Protein AF-A0A382PK86-F1 (afdb_monomer_lite)

Organism: NCBI:txid408172

Secondary structure (DSSP, 8-state):
--HHHHHHHHHHHHHHHHHHHHH-SSSTTHHHHHHHHHHHHHHHH-GGG--HHHHHHHHHHHHHHHHH--SHHHHHHHHHHHHHHHHHHHH-

Radius of gyration: 13.07 Å; chains: 1; bounding box: 32×16×36 Å

Foldseek 3Di:
DDLVVLLVVLVVVLVVLVVVCVVP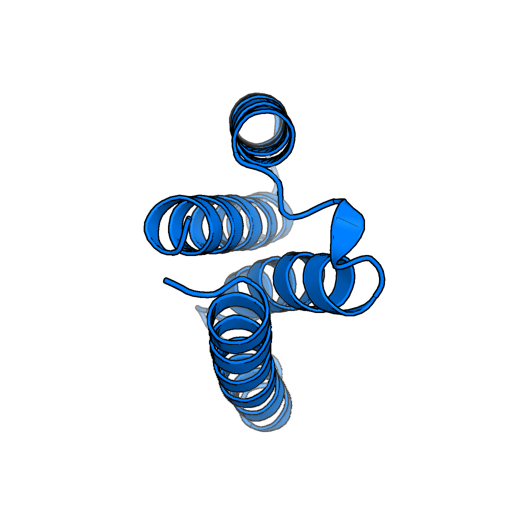VDDPLNLLSLLLNVLSVVCNVCVVCLDQVNLVVVLVVLVVVLVPDDDPSVNSSSNSNNVNSVVSNVSD

pLDDT: mean 93.92, std 6.54, range [67.56, 98.5]

Structure (mmCIF, N/CA/C/O backbone):
data_AF-A0A382PK86-F1
#
_entry.id   AF-A0A382PK86-F1
#
loop_
_atom_site.group_PDB
_atom_site.id
_atom_site.type_symbol
_atom_site.label_atom_id
_atom_site.label_alt_id
_atom_site.label_comp_id
_atom_site.label_asym_id
_atom_site.label_entity_id
_atom_site.label_seq_id
_atom_site.pdbx_PDB_ins_code
_atom_site.Cartn_x
_atom_site.Cartn_y
_atom_site.Cartn_z
_atom_site.occupancy
_atom_site.B_iso_or_equiv
_atom_site.auth_seq_id
_atom_site.auth_comp_id
_atom_site.auth_asym_id
_atom_site.auth_atom_id
_atom_site.pdbx_PDB_model_num
ATOM 1 N N . MET A 1 1 ? 13.226 -6.664 -13.675 1.00 67.56 1 MET A N 1
ATOM 2 C CA . MET A 1 1 ? 12.016 -6.899 -14.511 1.00 67.56 1 MET A CA 1
ATOM 3 C C . MET A 1 1 ? 11.910 -5.728 -15.496 1.00 67.56 1 MET A C 1
ATOM 5 O O . MET A 1 1 ? 12.618 -4.764 -15.264 1.00 67.56 1 MET A O 1
ATOM 9 N N . SER A 1 2 ? 11.149 -5.765 -16.599 1.00 80.25 2 SER A N 1
ATOM 10 C CA . SER A 1 2 ? 10.952 -4.522 -17.379 1.00 80.25 2 SER A CA 1
ATOM 11 C C . SER A 1 2 ? 9.958 -3.608 -16.660 1.00 80.25 2 SER A C 1
ATOM 13 O O . SER A 1 2 ? 9.013 -4.118 -16.057 1.00 80.25 2 SER A O 1
ATOM 15 N N . ASP A 1 3 ? 10.122 -2.287 -16.761 1.00 81.00 3 ASP A N 1
ATOM 16 C CA . ASP A 1 3 ? 9.247 -1.300 -16.103 1.00 81.00 3 ASP A CA 1
ATOM 17 C C . ASP A 1 3 ? 7.764 -1.543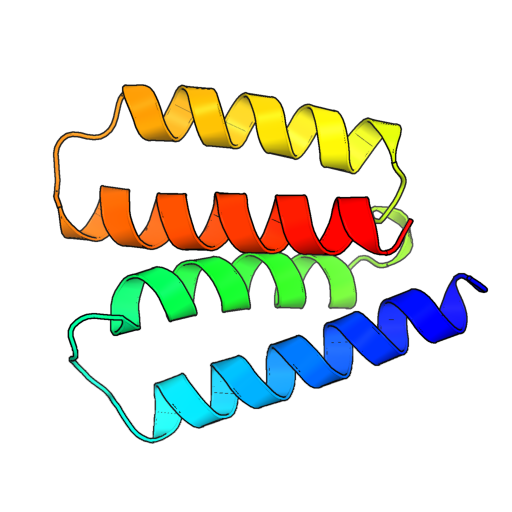 -16.424 1.00 81.00 3 ASP A C 1
ATOM 19 O O . ASP A 1 3 ? 6.912 -1.540 -15.538 1.00 81.00 3 ASP A O 1
ATOM 23 N N . SER A 1 4 ? 7.458 -1.884 -17.682 1.00 85.94 4 SER A N 1
ATOM 24 C CA . SER A 1 4 ? 6.103 -2.255 -18.119 1.00 85.94 4 SER A CA 1
ATOM 25 C C . SER A 1 4 ? 5.528 -3.428 -17.319 1.00 85.94 4 SER A C 1
ATOM 27 O O . SER A 1 4 ? 4.369 -3.395 -16.916 1.00 85.94 4 SER A O 1
ATOM 29 N N . LYS A 1 5 ? 6.338 -4.456 -17.052 1.00 91.19 5 LYS A N 1
ATOM 30 C CA . LYS A 1 5 ? 5.902 -5.662 -16.341 1.00 91.19 5 LYS A CA 1
ATOM 31 C C . LYS A 1 5 ? 5.750 -5.419 -14.834 1.00 91.19 5 LYS A C 1
ATOM 33 O O . LYS A 1 5 ? 4.892 -6.036 -14.203 1.00 91.19 5 LYS A O 1
ATOM 38 N N . ILE A 1 6 ? 6.533 -4.502 -14.260 1.00 93.31 6 ILE A N 1
ATOM 39 C CA . ILE A 1 6 ? 6.372 -4.057 -12.865 1.00 93.31 6 ILE A CA 1
ATOM 40 C C . ILE A 1 6 ? 5.016 -3.369 -12.699 1.00 93.31 6 ILE A C 1
ATOM 42 O O . ILE A 1 6 ? 4.229 -3.761 -11.839 1.00 93.31 6 ILE A O 1
ATOM 46 N N . ILE A 1 7 ? 4.700 -2.409 -13.571 1.00 95.50 7 ILE A N 1
ATOM 47 C CA . ILE A 1 7 ? 3.425 -1.680 -13.528 1.00 95.50 7 ILE A CA 1
ATOM 48 C C . ILE A 1 7 ? 2.230 -2.616 -13.750 1.00 95.50 7 ILE A C 1
ATOM 50 O O . ILE A 1 7 ? 1.232 -2.516 -13.035 1.00 95.50 7 ILE A O 1
ATOM 54 N N . GLU A 1 8 ? 2.325 -3.573 -14.676 1.00 95.88 8 GLU A N 1
ATOM 55 C CA . GLU A 1 8 ? 1.289 -4.600 -14.863 1.00 95.88 8 GLU A CA 1
ATOM 56 C C . GLU A 1 8 ? 1.082 -5.462 -13.610 1.00 95.88 8 GLU A C 1
ATOM 58 O O . GLU A 1 8 ? -0.056 -5.756 -13.239 1.00 95.88 8 GLU A O 1
ATOM 63 N N . THR A 1 9 ? 2.165 -5.821 -12.920 1.00 96.88 9 THR A N 1
ATOM 64 C CA . THR A 1 9 ? 2.105 -6.603 -11.677 1.00 96.88 9 THR A CA 1
ATOM 65 C C . THR A 1 9 ? 1.434 -5.805 -10.554 1.00 96.88 9 THR A C 1
ATOM 67 O O . THR A 1 9 ? 0.531 -6.314 -9.885 1.00 96.88 9 THR A O 1
ATOM 70 N N . ILE A 1 10 ? 1.795 -4.527 -10.396 1.00 96.75 10 ILE A N 1
ATOM 71 C CA . ILE A 1 10 ? 1.150 -3.607 -9.444 1.00 96.75 10 ILE A CA 1
ATOM 72 C C . ILE A 1 10 ? -0.342 -3.455 -9.769 1.00 96.75 10 ILE A C 1
ATOM 74 O O . ILE A 1 10 ? -1.179 -3.479 -8.866 1.00 96.75 10 ILE A O 1
ATOM 78 N N . LYS A 1 11 ? -0.700 -3.362 -11.055 1.00 97.62 11 LYS A N 1
ATOM 79 C CA . LYS A 1 11 ? -2.097 -3.280 -11.499 1.00 97.62 11 LYS A CA 1
ATOM 80 C C . LYS A 1 11 ? -2.898 -4.516 -11.101 1.00 97.62 11 LYS A C 1
ATOM 82 O O . LYS A 1 11 ? -4.013 -4.367 -10.605 1.00 97.62 11 LYS A O 1
ATOM 87 N N . GLY A 1 12 ? -2.340 -5.713 -11.287 1.00 97.69 12 GLY A N 1
ATOM 88 C CA . GLY A 1 12 ? -2.963 -6.957 -10.827 1.00 97.69 12 GLY A CA 1
ATOM 89 C C . GLY A 1 12 ? -3.230 -6.924 -9.323 1.00 97.69 12 GLY A C 1
ATOM 90 O O . GLY A 1 12 ? -4.360 -7.130 -8.886 1.00 97.69 12 GLY A O 1
ATOM 91 N N . LYS A 1 13 ? -2.223 -6.524 -8.538 1.00 97.38 13 LYS A N 1
ATOM 92 C CA . LYS A 1 13 ? -2.343 -6.433 -7.080 1.00 97.38 13 LYS A CA 1
ATOM 93 C C . LYS A 1 13 ? -3.388 -5.408 -6.625 1.00 97.38 13 LYS A C 1
ATOM 95 O O . LYS A 1 13 ? -4.138 -5.672 -5.688 1.00 97.38 13 LYS A O 1
ATOM 100 N N . TYR A 1 14 ? -3.482 -4.264 -7.304 1.00 98.06 14 TYR A N 1
ATOM 101 C CA . TYR A 1 14 ? -4.520 -3.265 -7.044 1.00 98.06 14 TYR A CA 1
ATOM 102 C C . TYR A 1 14 ? -5.932 -3.814 -7.283 1.00 98.06 14 TYR A C 1
ATOM 104 O O . TYR A 1 14 ? -6.831 -3.545 -6.484 1.00 98.06 14 TYR A O 1
ATOM 112 N N . ILE A 1 15 ? -6.130 -4.582 -8.359 1.00 97.94 15 ILE A N 1
ATOM 113 C CA . ILE A 1 15 ? -7.422 -5.205 -8.674 1.00 97.94 15 ILE A CA 1
ATOM 114 C C . ILE A 1 15 ? -7.807 -6.200 -7.577 1.00 97.94 15 ILE A C 1
ATOM 116 O O . ILE A 1 15 ? -8.918 -6.106 -7.057 1.00 97.94 15 ILE A O 1
ATOM 120 N N . ASP A 1 16 ? -6.883 -7.071 -7.163 1.00 96.81 16 ASP A N 1
ATOM 121 C CA . ASP A 1 16 ? -7.126 -8.059 -6.105 1.00 96.81 16 ASP A CA 1
ATOM 122 C C . ASP A 1 16 ? -7.573 -7.396 -4.792 1.00 96.81 16 ASP A C 1
ATOM 124 O O . ASP A 1 16 ? -8.577 -7.785 -4.190 1.00 96.81 16 ASP A O 1
ATOM 128 N N . VAL A 1 17 ? -6.854 -6.353 -4.359 1.00 96.12 17 VAL A N 1
ATOM 129 C CA . VAL A 1 17 ? -7.171 -5.612 -3.128 1.00 96.12 17 VAL A CA 1
ATOM 130 C C . VAL A 1 17 ? -8.487 -4.842 -3.265 1.00 96.12 17 VAL A C 1
ATOM 132 O O . VAL A 1 17 ? -9.299 -4.822 -2.340 1.00 96.12 17 VAL A O 1
ATOM 135 N N . SER A 1 18 ? -8.742 -4.239 -4.426 1.00 95.19 18 SER A N 1
ATOM 136 C CA . SER A 1 18 ? -9.999 -3.533 -4.692 1.00 95.19 18 SER A CA 1
ATOM 137 C C . SER A 1 18 ? -11.198 -4.478 -4.665 1.00 95.19 18 SER A C 1
ATOM 139 O O . SER A 1 18 ? -12.259 -4.117 -4.159 1.00 95.19 18 SER A O 1
ATOM 141 N N . ASP A 1 19 ? -11.048 -5.694 -5.184 1.00 95.81 19 ASP A N 1
ATOM 142 C CA . ASP A 1 19 ? -12.099 -6.706 -5.152 1.00 95.81 19 ASP A CA 1
ATOM 143 C C . ASP A 1 19 ? -12.324 -7.264 -3.747 1.00 95.81 19 ASP A C 1
ATOM 145 O O . ASP A 1 19 ? -13.474 -7.504 -3.376 1.00 95.81 19 ASP A O 1
ATOM 149 N N . PHE A 1 20 ? -11.268 -7.402 -2.940 1.00 95.00 20 PHE A N 1
ATOM 150 C CA . PHE A 1 20 ? -11.397 -7.696 -1.513 1.00 95.00 20 PHE A CA 1
ATOM 151 C C . PHE A 1 20 ? -12.226 -6.620 -0.791 1.00 95.00 20 PHE A C 1
ATOM 153 O O . PHE A 1 20 ? -13.227 -6.945 -0.152 1.00 95.00 20 PHE A O 1
ATOM 160 N N . LEU A 1 21 ? -11.891 -5.337 -0.972 1.00 94.50 21 LEU A N 1
ATOM 161 C CA . LEU A 1 21 ? -12.588 -4.209 -0.334 1.00 94.50 21 LEU A CA 1
ATOM 162 C C . LEU A 1 21 ? -14.076 -4.116 -0.715 1.00 94.50 21 LEU A C 1
ATOM 164 O O . LEU A 1 21 ? -14.893 -3.698 0.101 1.00 94.50 21 LEU A O 1
ATOM 168 N N . LYS A 1 22 ? -14.450 -4.518 -1.937 1.00 92.31 22 LYS A N 1
ATOM 169 C CA . LYS A 1 22 ? -15.863 -4.581 -2.362 1.00 92.31 22 LYS A CA 1
ATOM 170 C C . LYS A 1 22 ? -16.640 -5.700 -1.665 1.00 92.31 22 LYS A C 1
ATOM 172 O O . LYS A 1 22 ? -17.845 -5.564 -1.475 1.00 92.31 22 LYS A O 1
ATOM 177 N N . ARG A 1 23 ? -15.981 -6.823 -1.355 1.00 90.69 23 ARG A N 1
ATOM 178 C CA . ARG A 1 23 ? -16.609 -8.007 -0.743 1.00 90.69 23 ARG A CA 1
ATOM 179 C C . ARG A 1 23 ? -16.702 -7.891 0.774 1.00 90.69 23 ARG A C 1
ATOM 181 O O . ARG A 1 23 ? -17.650 -8.408 1.355 1.00 90.69 23 ARG A O 1
ATOM 188 N N . GLU A 1 24 ? -15.738 -7.225 1.399 1.00 85.88 24 GLU A N 1
ATOM 189 C CA . GLU A 1 24 ? -15.619 -7.143 2.852 1.00 85.88 24 GLU A CA 1
ATOM 190 C C . GLU A 1 24 ? -15.632 -5.677 3.307 1.00 85.88 24 GLU A C 1
ATOM 192 O O . GLU A 1 24 ? -14.582 -5.050 3.371 1.00 85.88 24 GLU A O 1
ATOM 197 N N . PRO A 1 25 ? -16.808 -5.096 3.608 1.00 69.25 25 PRO A N 1
ATOM 198 C CA . PRO A 1 25 ? -16.918 -3.661 3.868 1.00 69.25 25 PRO A CA 1
ATOM 199 C C . PRO A 1 25 ? -16.390 -3.234 5.248 1.00 69.25 25 PRO A C 1
ATOM 201 O O . PRO A 1 25 ? -16.045 -2.068 5.420 1.00 69.25 25 PRO A O 1
ATOM 204 N N . ILE A 1 26 ? -16.356 -4.139 6.239 1.00 70.00 26 ILE A N 1
ATOM 205 C CA . ILE A 1 26 ? -15.852 -3.887 7.601 1.00 70.00 26 ILE A CA 1
ATOM 206 C C . ILE A 1 26 ? -15.362 -5.223 8.188 1.00 70.00 26 ILE A C 1
ATOM 208 O O . ILE A 1 26 ? -16.158 -6.024 8.673 1.00 70.00 26 ILE A O 1
ATOM 212 N N . GLY A 1 27 ? -14.057 -5.475 8.123 1.00 75.75 27 GLY A N 1
ATOM 213 C CA . GLY A 1 27 ? -13.422 -6.715 8.580 1.00 75.75 27 GLY A CA 1
ATOM 214 C C . GLY A 1 27 ? -12.000 -6.480 9.084 1.00 75.75 27 GLY A C 1
ATOM 215 O O . GLY A 1 27 ? -11.470 -5.376 8.954 1.00 75.75 27 GLY A O 1
ATOM 216 N N . SER A 1 28 ? -11.369 -7.505 9.665 1.00 74.31 28 SER A N 1
ATOM 217 C CA . SER A 1 28 ? -10.081 -7.381 10.379 1.00 74.31 28 SER A CA 1
ATOM 218 C C . SER A 1 28 ? -8.921 -6.878 9.514 1.00 74.31 28 SER A C 1
ATOM 220 O O . SER A 1 28 ? -7.963 -6.331 10.048 1.00 74.31 28 SER A O 1
ATOM 222 N N . ASN A 1 29 ? -9.022 -7.018 8.190 1.00 90.44 29 ASN A N 1
ATOM 223 C CA . ASN A 1 29 ? -8.016 -6.551 7.235 1.00 90.44 29 ASN A CA 1
ATOM 224 C C . ASN A 1 29 ? -8.495 -5.381 6.368 1.00 90.44 29 ASN A C 1
ATOM 226 O O . ASN A 1 29 ? -7.767 -4.952 5.476 1.00 90.44 29 ASN A O 1
ATOM 230 N N . TYR A 1 30 ? -9.698 -4.854 6.607 1.00 95.12 30 TYR A N 1
ATOM 231 C CA . TYR A 1 30 ? -10.296 -3.840 5.741 1.00 95.12 30 TYR A CA 1
ATOM 232 C C . TYR A 1 30 ? -9.437 -2.575 5.657 1.00 95.12 30 TYR A C 1
ATOM 234 O O . TYR A 1 30 ? -9.053 -2.154 4.569 1.00 95.12 30 TYR A O 1
ATOM 242 N N . HIS A 1 31 ? -9.059 -1.997 6.799 1.00 96.00 31 HIS A N 1
ATOM 243 C CA . HIS A 1 31 ? -8.264 -0.766 6.825 1.00 96.00 31 HIS A CA 1
ATOM 244 C C . HIS A 1 31 ? -6.855 -0.964 6.262 1.00 96.00 31 HIS A C 1
ATOM 246 O O . HIS A 1 31 ? -6.362 -0.115 5.522 1.00 96.00 31 HIS A O 1
ATOM 252 N N . ARG A 1 32 ? -6.249 -2.125 6.517 1.00 96.81 32 ARG A N 1
ATOM 253 C CA . ARG A 1 32 ? -4.967 -2.523 5.927 1.00 96.81 32 ARG A CA 1
ATOM 254 C C . ARG A 1 32 ? -5.056 -2.603 4.401 1.00 96.81 32 ARG A C 1
ATOM 256 O O . ARG A 1 32 ? -4.255 -1.989 3.701 1.00 96.81 32 ARG A O 1
ATOM 263 N N . ALA A 1 33 ? -6.094 -3.249 3.872 1.00 96.94 33 ALA A N 1
ATOM 264 C CA . ALA A 1 33 ? -6.364 -3.293 2.438 1.00 96.94 33 ALA A CA 1
ATOM 265 C C . ALA A 1 33 ? -6.633 -1.896 1.843 1.00 96.94 33 ALA A C 1
ATOM 267 O O . ALA A 1 33 ? -6.188 -1.611 0.733 1.00 96.94 33 ALA A O 1
ATOM 268 N N . GLN A 1 34 ? -7.284 -0.985 2.579 1.00 97.00 34 GLN A N 1
ATOM 269 C CA . GLN A 1 34 ? -7.429 0.410 2.141 1.00 97.00 34 GLN A CA 1
ATOM 270 C C . GLN A 1 34 ? -6.065 1.093 1.980 1.00 97.00 34 GLN A C 1
ATOM 272 O O . GLN A 1 34 ? -5.837 1.769 0.979 1.00 97.00 34 GLN A O 1
ATOM 277 N N . GLY A 1 35 ? -5.152 0.898 2.935 1.00 97.75 35 GLY A N 1
ATOM 278 C CA . GLY A 1 35 ? -3.788 1.421 2.855 1.00 97.75 35 GLY A CA 1
ATOM 279 C C . GLY A 1 35 ? -3.021 0.884 1.648 1.00 97.75 35 GLY A C 1
ATOM 280 O O . GLY A 1 35 ? -2.418 1.656 0.904 1.00 97.75 35 GLY A O 1
ATOM 281 N N . GLN A 1 36 ? -3.116 -0.425 1.400 1.00 98.38 36 GLN A N 1
ATOM 282 C CA . GLN A 1 36 ? -2.494 -1.060 0.235 1.00 98.38 36 GLN A CA 1
ATOM 283 C C . GLN A 1 36 ? -3.038 -0.488 -1.084 1.00 98.38 36 GLN A C 1
ATOM 285 O O . GLN A 1 36 ? -2.273 -0.112 -1.974 1.00 98.38 36 GLN A O 1
ATOM 290 N N . ALA A 1 37 ? -4.365 -0.371 -1.200 1.00 97.81 37 ALA A N 1
ATOM 291 C CA . ALA A 1 37 ? -5.019 0.149 -2.397 1.00 97.81 37 ALA A CA 1
ATOM 292 C C . ALA A 1 37 ? -4.604 1.594 -2.718 1.00 97.81 37 ALA A C 1
ATOM 294 O O . ALA A 1 37 ? -4.468 1.940 -3.890 1.00 97.81 37 ALA A O 1
ATOM 295 N N . GLU A 1 38 ? -4.387 2.434 -1.701 1.00 97.75 38 GLU A N 1
ATOM 296 C CA . GLU A 1 38 ? -3.930 3.815 -1.885 1.00 97.75 38 GLU A CA 1
ATOM 297 C C . GLU A 1 38 ? -2.539 3.888 -2.516 1.00 97.75 38 GLU A C 1
ATOM 299 O O . GLU A 1 38 ? -2.353 4.643 -3.472 1.00 97.75 38 GLU A O 1
ATOM 304 N N . VAL A 1 39 ? -1.592 3.081 -2.028 1.00 98.00 39 VAL A N 1
ATOM 305 C CA . VAL A 1 39 ? -0.221 3.037 -2.559 1.00 98.00 39 VAL A CA 1
ATOM 306 C C . VAL A 1 39 ? -0.216 2.509 -3.988 1.00 98.00 39 VAL A C 1
ATOM 308 O O . VAL A 1 39 ? 0.361 3.140 -4.874 1.00 98.00 39 VAL A O 1
ATOM 311 N N . TYR A 1 40 ? -0.898 1.389 -4.248 1.00 98.19 40 TYR A N 1
ATOM 312 C CA . TYR A 1 40 ? -0.935 0.830 -5.598 1.00 98.19 40 TYR A CA 1
ATOM 313 C C . TYR A 1 40 ? -1.619 1.776 -6.585 1.00 98.19 40 TYR A C 1
ATOM 315 O O . TYR A 1 40 ? -1.108 1.976 -7.683 1.00 98.19 40 TYR A O 1
ATOM 323 N N . ARG A 1 41 ? -2.724 2.426 -6.198 1.00 97.62 41 ARG A N 1
ATOM 324 C CA . ARG A 1 41 ? -3.373 3.437 -7.043 1.00 97.62 41 ARG A CA 1
ATOM 325 C C . ARG A 1 41 ? -2.425 4.594 -7.358 1.00 97.62 41 ARG A C 1
ATOM 327 O O . ARG A 1 41 ? -2.321 4.970 -8.520 1.00 97.62 41 ARG A O 1
ATOM 334 N N . ALA A 1 42 ? -1.709 5.120 -6.363 1.00 95.75 42 ALA A N 1
ATOM 335 C CA . ALA A 1 42 ? -0.752 6.206 -6.570 1.00 95.75 42 ALA A CA 1
ATOM 336 C C . ALA A 1 42 ? 0.384 5.806 -7.532 1.00 95.75 42 ALA A C 1
ATOM 338 O O . ALA A 1 42 ? 0.735 6.575 -8.427 1.00 95.75 42 ALA A O 1
ATOM 339 N N . ALA A 1 43 ? 0.904 4.582 -7.404 1.00 95.00 43 ALA A N 1
ATOM 340 C CA . ALA A 1 43 ? 1.911 4.037 -8.314 1.00 95.00 43 ALA A CA 1
ATOM 341 C C . ALA A 1 43 ? 1.389 3.903 -9.759 1.00 95.00 43 ALA A C 1
ATOM 343 O O . ALA A 1 43 ? 2.123 4.170 -10.709 1.00 95.00 43 ALA A O 1
ATOM 344 N N . LEU A 1 44 ? 0.115 3.535 -9.938 1.00 95.50 44 LEU A N 1
ATOM 345 C CA . LEU A 1 44 ? -0.526 3.442 -11.255 1.00 95.50 44 LEU A CA 1
ATOM 346 C C . LEU A 1 44 ? -0.837 4.815 -11.868 1.00 95.50 44 LEU A C 1
ATOM 348 O O . LEU A 1 44 ? -0.744 4.972 -13.083 1.00 95.50 44 LEU A O 1
ATOM 352 N N . GLU A 1 45 ? -1.201 5.802 -11.048 1.00 95.69 45 GLU A N 1
ATOM 353 C CA . GLU A 1 45 ? -1.467 7.181 -11.484 1.00 95.69 45 GLU A CA 1
ATOM 354 C C . GLU A 1 45 ? -0.181 7.920 -11.870 1.00 95.69 45 GLU A C 1
ATOM 356 O O . GLU A 1 45 ? -0.196 8.756 -12.776 1.00 95.69 45 GLU A O 1
ATOM 361 N N . ARG A 1 46 ? 0.945 7.591 -11.224 1.00 92.88 46 ARG A N 1
ATOM 362 C CA . ARG A 1 46 ? 2.258 8.171 -11.524 1.00 92.88 46 ARG A CA 1
ATOM 363 C C . ARG A 1 46 ? 3.353 7.098 -11.638 1.00 92.88 46 ARG A C 1
ATOM 365 O O . ARG A 1 46 ? 4.233 7.034 -10.778 1.00 92.88 46 ARG A O 1
ATOM 372 N N . PRO A 1 47 ? 3.385 6.323 -12.739 1.00 90.44 47 PRO A N 1
ATOM 373 C CA . PRO A 1 47 ? 4.369 5.255 -12.936 1.00 90.44 47 PRO A C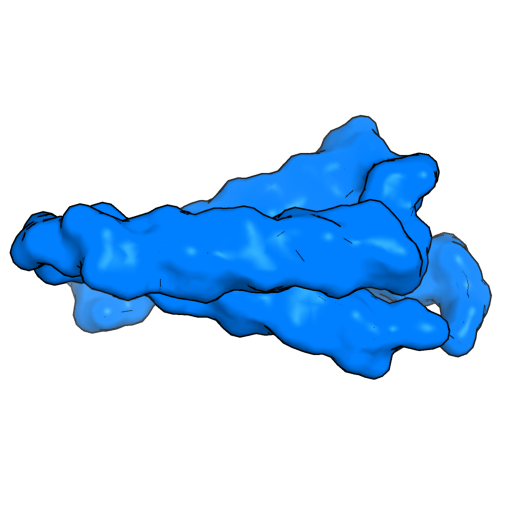A 1
ATOM 374 C C . PRO A 1 47 ? 5.823 5.733 -12.890 1.00 90.44 47 PRO A C 1
ATOM 376 O O . PRO A 1 47 ? 6.698 5.017 -12.421 1.00 90.44 47 PRO A O 1
ATOM 379 N N . SER A 1 48 ? 6.087 6.976 -13.309 1.00 88.25 48 SER A N 1
ATOM 380 C CA . SER A 1 48 ? 7.427 7.577 -13.256 1.00 88.25 48 SER A CA 1
ATOM 381 C C . SER A 1 48 ? 7.960 7.776 -11.831 1.00 88.25 48 SER A C 1
ATOM 383 O O . SER A 1 48 ? 9.135 8.078 -11.665 1.00 88.25 48 SER A O 1
ATOM 385 N N . GLY A 1 49 ? 7.095 7.702 -10.813 1.00 84.44 49 GLY A N 1
ATOM 386 C CA . GLY A 1 49 ? 7.478 7.759 -9.400 1.00 84.44 49 GLY A CA 1
ATOM 387 C C . GLY A 1 49 ? 7.867 6.398 -8.819 1.00 84.44 49 GLY A C 1
ATOM 388 O O . GLY A 1 49 ? 8.322 6.338 -7.682 1.00 84.44 49 GLY A O 1
ATOM 389 N N . VAL A 1 50 ? 7.705 5.312 -9.581 1.00 90.62 50 VAL A N 1
ATOM 390 C CA . VAL A 1 50 ? 8.059 3.948 -9.172 1.00 90.62 50 VAL A CA 1
ATOM 391 C C . VAL A 1 50 ? 9.542 3.709 -9.473 1.00 90.62 50 VAL A C 1
ATOM 393 O O . VAL A 1 50 ? 9.908 2.952 -10.365 1.00 90.62 50 VAL A O 1
ATOM 396 N N . VAL A 1 51 ? 10.403 4.428 -8.751 1.00 92.94 51 VAL A N 1
ATOM 397 C CA . VAL A 1 51 ? 11.868 4.359 -8.853 1.00 92.94 51 VAL A CA 1
ATOM 398 C C . VAL A 1 51 ? 12.432 4.064 -7.472 1.00 92.94 51 VAL A C 1
ATOM 400 O O . VAL A 1 51 ? 11.988 4.661 -6.494 1.00 92.94 51 VAL A O 1
ATOM 403 N N . LYS A 1 52 ? 13.414 3.160 -7.393 1.00 91.50 52 LYS A N 1
ATOM 404 C CA . LYS A 1 52 ? 13.900 2.575 -6.136 1.00 91.50 52 LYS A CA 1
ATOM 405 C C . LYS A 1 52 ? 14.173 3.602 -5.033 1.00 91.50 52 LYS A C 1
ATOM 407 O O . LYS A 1 52 ? 13.566 3.505 -3.977 1.00 91.50 52 LYS A O 1
ATOM 412 N N . GLU A 1 53 ? 14.987 4.614 -5.316 1.00 94.06 5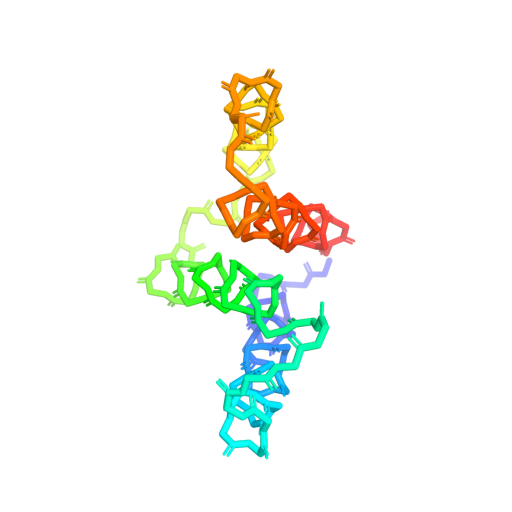3 GLU A N 1
ATOM 413 C CA . GLU A 1 53 ? 15.362 5.656 -4.347 1.00 94.06 53 GLU A CA 1
ATOM 414 C C . GLU A 1 53 ? 14.138 6.395 -3.779 1.00 94.06 53 GLU A C 1
ATOM 416 O O . GLU A 1 53 ? 14.020 6.583 -2.571 1.00 94.06 53 GLU A O 1
ATOM 421 N N . LEU A 1 54 ? 13.179 6.756 -4.641 1.00 94.19 54 LEU A N 1
ATOM 422 C CA . LEU A 1 54 ? 11.959 7.457 -4.227 1.00 94.19 54 LEU A CA 1
ATOM 423 C C . LEU A 1 54 ? 11.045 6.564 -3.385 1.00 94.19 54 LEU A C 1
ATOM 425 O O . LEU A 1 54 ? 10.439 7.025 -2.419 1.00 94.19 54 LEU A O 1
ATOM 429 N N . VAL A 1 55 ? 10.931 5.289 -3.757 1.00 94.50 55 VAL A N 1
ATOM 430 C CA . VAL A 1 55 ? 10.081 4.331 -3.046 1.00 94.50 55 VAL A CA 1
ATOM 431 C C . VAL A 1 55 ? 10.695 3.960 -1.689 1.00 94.50 55 VAL A C 1
ATOM 433 O O . VAL A 1 55 ? 9.956 3.818 -0.718 1.00 94.50 55 VAL A O 1
ATOM 436 N N . GLU A 1 56 ? 12.024 3.873 -1.585 1.00 96.62 56 GLU A N 1
ATOM 437 C CA . GLU A 1 56 ? 12.742 3.678 -0.317 1.00 96.62 56 GLU A CA 1
ATOM 438 C C . GLU A 1 56 ? 12.560 4.875 0.627 1.00 96.62 56 GLU A C 1
ATOM 440 O O . GLU A 1 56 ? 12.192 4.678 1.783 1.00 96.62 56 GLU A O 1
ATOM 445 N N . THR A 1 57 ? 12.690 6.117 0.139 1.00 96.38 57 THR A N 1
ATOM 446 C CA . THR A 1 57 ? 12.378 7.311 0.954 1.00 96.38 57 THR A CA 1
ATOM 447 C C . THR A 1 57 ? 10.922 7.298 1.430 1.00 96.38 57 THR A C 1
ATOM 449 O O . THR A 1 57 ? 10.640 7.536 2.604 1.00 96.38 57 THR A O 1
ATOM 452 N N . MET A 1 58 ? 9.983 6.944 0.546 1.00 95.69 58 MET A N 1
ATOM 453 C CA . MET A 1 58 ? 8.573 6.819 0.915 1.00 95.69 58 MET A CA 1
ATOM 454 C C . MET A 1 58 ? 8.359 5.745 1.997 1.00 95.69 58 MET A C 1
ATOM 456 O O . MET A 1 58 ? 7.508 5.929 2.869 1.00 95.69 58 MET A O 1
ATOM 460 N N . LEU A 1 59 ? 9.110 4.637 1.979 1.00 97.69 59 LEU A N 1
ATOM 461 C CA . LEU A 1 59 ? 9.037 3.609 3.022 1.00 97.69 59 LEU A CA 1
ATOM 462 C C . LEU A 1 59 ? 9.446 4.174 4.387 1.00 97.69 59 LEU A C 1
ATOM 464 O O . LEU A 1 59 ? 8.712 4.000 5.360 1.00 97.69 59 LEU A O 1
ATOM 468 N N . GLU A 1 60 ? 10.577 4.876 4.451 1.00 97.62 60 GLU A N 1
ATOM 469 C CA . GLU A 1 60 ? 11.089 5.478 5.686 1.00 97.62 60 GLU A CA 1
ATOM 470 C C . GLU A 1 60 ? 10.079 6.461 6.297 1.00 97.62 60 GLU A C 1
ATOM 472 O O . GLU A 1 60 ? 9.728 6.344 7.474 1.00 97.62 60 GLU A O 1
ATOM 477 N N . GLU A 1 61 ? 9.523 7.365 5.486 1.00 97.44 61 GLU A N 1
ATOM 478 C CA . GLU A 1 61 ? 8.494 8.323 5.917 1.00 97.44 61 GLU A CA 1
ATOM 479 C C . GLU A 1 61 ? 7.239 7.622 6.467 1.00 97.44 61 GLU A C 1
ATOM 481 O O . GLU A 1 61 ? 6.652 8.045 7.472 1.00 97.44 61 GLU A O 1
ATOM 486 N N . ASN A 1 62 ? 6.824 6.519 5.834 1.00 97.81 62 ASN A N 1
ATOM 487 C CA . ASN A 1 62 ? 5.651 5.761 6.260 1.00 97.81 62 ASN A CA 1
ATOM 488 C C . ASN A 1 62 ? 5.902 4.966 7.554 1.00 97.81 62 ASN A C 1
ATOM 490 O O . ASN A 1 62 ? 4.966 4.816 8.345 1.00 97.81 62 ASN A O 1
ATOM 494 N N . ILE A 1 63 ? 7.129 4.496 7.799 1.00 97.88 63 ILE A N 1
ATOM 495 C CA . ILE A 1 63 ? 7.525 3.851 9.062 1.00 97.88 63 ILE A CA 1
ATOM 496 C C . ILE A 1 63 ? 7.551 4.873 10.204 1.00 97.88 63 ILE A C 1
ATOM 498 O O . ILE A 1 63 ? 7.021 4.593 11.281 1.00 97.88 63 ILE A O 1
ATOM 502 N N . ILE A 1 64 ? 8.104 6.068 9.968 1.00 97.81 64 ILE A N 1
ATOM 503 C CA . ILE A 1 64 ? 8.095 7.158 10.955 1.00 97.81 64 ILE A CA 1
ATOM 504 C C . ILE A 1 64 ? 6.652 7.507 11.319 1.00 97.81 64 ILE A C 1
ATOM 506 O O . ILE A 1 64 ? 6.287 7.445 12.492 1.00 97.81 64 ILE A O 1
ATOM 510 N N . THR A 1 65 ? 5.803 7.747 10.314 1.00 96.94 65 THR A N 1
ATOM 511 C CA . THR A 1 65 ? 4.374 8.031 10.522 1.00 96.94 65 THR A CA 1
ATOM 512 C C . THR A 1 65 ? 3.704 6.929 11.347 1.00 96.94 65 THR A C 1
ATOM 514 O O . THR A 1 65 ? 2.968 7.218 12.285 1.00 96.94 65 THR A O 1
ATOM 517 N N . LEU A 1 66 ? 3.977 5.653 11.046 1.00 95.88 66 LEU A N 1
ATOM 518 C CA . LEU A 1 66 ? 3.413 4.521 11.787 1.00 95.88 66 LEU A CA 1
ATOM 519 C C . LEU A 1 66 ? 3.768 4.558 13.280 1.00 95.88 66 LEU A C 1
ATOM 521 O O . LEU A 1 66 ? 2.927 4.208 14.106 1.00 95.88 66 LEU A O 1
ATOM 525 N N . SER A 1 67 ? 4.982 4.992 13.624 1.00 95.94 67 SER A N 1
ATOM 526 C CA . SER A 1 67 ? 5.451 5.071 15.014 1.00 95.94 67 SER A CA 1
ATOM 527 C C . SER A 1 67 ? 4.760 6.163 15.844 1.00 95.94 67 SER A C 1
ATOM 529 O O . SER A 1 67 ? 4.756 6.087 17.072 1.00 95.94 67 SER A O 1
ATOM 531 N N . GLU A 1 68 ? 4.140 7.145 15.188 1.00 97.31 68 GLU A N 1
ATOM 532 C CA . GLU A 1 68 ? 3.482 8.292 15.828 1.00 97.31 68 GLU A CA 1
ATOM 533 C C . GLU A 1 68 ? 1.964 8.100 15.996 1.00 97.31 68 GLU A C 1
ATOM 535 O O . GLU A 1 68 ? 1.308 8.833 16.743 1.00 97.31 68 GLU A O 1
ATOM 540 N N . LEU A 1 69 ? 1.377 7.112 15.314 1.00 97.25 69 LEU A N 1
ATOM 541 C CA . LEU A 1 69 ? -0.063 6.867 15.341 1.00 97.25 69 LEU A CA 1
ATOM 542 C C . LEU A 1 69 ? -0.500 6.157 16.627 1.00 97.25 69 LEU A C 1
ATOM 544 O O . LEU A 1 69 ? 0.117 5.204 17.092 1.00 97.25 69 LEU A O 1
ATOM 548 N N . SER A 1 70 ? -1.645 6.580 17.167 1.00 96.56 70 SER A N 1
ATOM 549 C CA . SER A 1 70 ? -2.242 6.001 18.383 1.00 96.56 70 SER A CA 1
ATOM 550 C C . SER A 1 70 ? -3.593 5.326 18.143 1.00 96.56 70 SER A C 1
ATOM 552 O O . SER A 1 70 ? -4.024 4.488 18.937 1.00 96.56 70 SER A O 1
ATOM 554 N N . LYS A 1 71 ? -4.286 5.657 17.046 1.00 96.81 71 LYS A N 1
ATOM 555 C CA . LYS A 1 71 ? -5.592 5.071 16.735 1.00 96.81 71 LYS A CA 1
ATOM 556 C C . LYS A 1 71 ? -5.425 3.795 15.928 1.00 96.81 71 LYS A C 1
ATOM 558 O O . LYS A 1 71 ? -4.856 3.813 14.842 1.00 96.81 71 LYS A O 1
ATOM 563 N N . LYS A 1 72 ? -6.031 2.707 16.407 1.00 93.75 72 LYS A N 1
ATOM 564 C CA . LYS A 1 72 ? -5.973 1.378 15.777 1.00 93.75 72 LYS A CA 1
ATOM 565 C C . LYS A 1 72 ? -6.273 1.392 14.271 1.00 93.75 72 LYS A C 1
ATOM 567 O O . LYS A 1 72 ? -5.514 0.822 13.504 1.00 93.75 72 LYS A O 1
ATOM 572 N N . ILE A 1 73 ? -7.342 2.070 13.851 1.00 94.12 73 ILE A N 1
ATOM 573 C CA . ILE A 1 73 ? -7.746 2.139 12.434 1.00 94.12 73 ILE A CA 1
ATOM 574 C C . ILE A 1 73 ? -6.675 2.827 11.575 1.00 94.12 73 ILE A C 1
ATOM 576 O O . ILE A 1 73 ? -6.372 2.378 10.472 1.00 94.12 73 ILE A O 1
ATOM 580 N N . GLU A 1 74 ? -6.096 3.917 12.081 1.00 96.12 74 GLU A N 1
ATOM 581 C CA . GLU A 1 74 ? -5.041 4.657 11.383 1.00 96.12 74 GLU A CA 1
ATOM 582 C C . GLU A 1 74 ? -3.761 3.812 11.314 1.00 96.12 74 GLU A C 1
ATOM 584 O O . GLU A 1 74 ? -3.154 3.730 10.250 1.00 96.12 74 GLU A O 1
ATOM 589 N N . ILE A 1 75 ? -3.412 3.111 12.401 1.00 97.50 75 ILE A N 1
ATOM 590 C CA . ILE A 1 75 ? -2.286 2.166 12.463 1.00 97.50 75 ILE A CA 1
ATOM 591 C C . ILE A 1 75 ? -2.453 1.052 11.424 1.00 97.50 75 ILE A C 1
ATOM 593 O O . ILE A 1 75 ? -1.550 0.828 10.628 1.00 97.50 75 ILE A O 1
ATOM 597 N N . GLU A 1 76 ? -3.604 0.376 11.387 1.00 96.56 76 GLU A N 1
ATOM 598 C CA . GLU A 1 76 ? -3.866 -0.715 10.436 1.00 96.56 76 GLU A CA 1
ATOM 599 C C . GLU A 1 76 ? -3.762 -0.235 8.987 1.00 96.56 76 GLU A C 1
ATOM 601 O O . GLU A 1 76 ? -3.159 -0.899 8.141 1.00 96.56 76 GLU A O 1
ATOM 606 N N . LYS A 1 77 ? -4.309 0.948 8.698 1.00 97.38 77 LYS A N 1
ATOM 607 C CA . LYS A 1 77 ? -4.204 1.557 7.374 1.00 97.38 77 LYS A CA 1
ATOM 608 C C . LYS A 1 77 ? -2.760 1.892 7.014 1.00 97.38 77 LYS A C 1
ATOM 610 O O . LYS A 1 77 ? -2.327 1.610 5.899 1.00 97.38 77 LYS A O 1
ATOM 615 N N . GLN A 1 78 ? -2.006 2.451 7.953 1.00 98.19 78 GLN A N 1
ATOM 616 C CA . GLN A 1 78 ? -0.607 2.802 7.752 1.00 98.19 78 GLN A CA 1
ATOM 617 C C . GLN A 1 78 ? 0.283 1.559 7.578 1.00 98.19 78 GLN A C 1
ATOM 619 O O . GLN A 1 78 ? 1.148 1.557 6.707 1.00 98.19 78 GLN A O 1
ATOM 624 N N . GLN A 1 79 ? 0.019 0.465 8.300 1.00 97.94 79 GLN A N 1
ATOM 625 C CA . GLN A 1 79 ? 0.669 -0.837 8.081 1.00 97.94 79 GLN A CA 1
ATOM 626 C C . GLN A 1 79 ? 0.432 -1.353 6.658 1.00 97.94 79 GLN A C 1
ATOM 628 O O . GLN A 1 79 ? 1.371 -1.740 5.968 1.00 97.94 79 GLN A O 1
ATOM 633 N N . GLY A 1 80 ? -0.810 -1.258 6.175 1.00 98.25 80 GLY A N 1
ATOM 634 C CA . GLY A 1 80 ? -1.139 -1.624 4.800 1.00 98.25 80 GLY A CA 1
ATOM 635 C C . GLY A 1 80 ? -0.371 -0.816 3.754 1.00 98.25 80 GLY A C 1
ATOM 636 O O . GLY A 1 80 ? 0.042 -1.363 2.732 1.00 98.25 80 GLY A O 1
ATOM 637 N N . ARG A 1 81 ? -0.132 0.477 4.010 1.00 98.50 81 ARG A N 1
ATOM 638 C CA . ARG A 1 81 ? 0.719 1.302 3.141 1.00 98.50 81 ARG A CA 1
ATOM 639 C C . ARG A 1 81 ? 2.158 0.793 3.140 1.00 98.50 81 ARG A C 1
ATOM 641 O O . A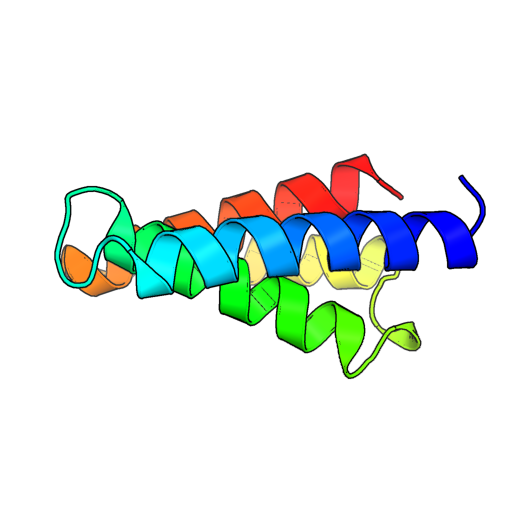RG A 1 81 ? 2.698 0.574 2.063 1.00 98.50 81 ARG A O 1
ATOM 648 N N . VAL A 1 82 ? 2.741 0.551 4.316 1.00 98.38 82 VAL A N 1
ATOM 649 C CA . VAL A 1 82 ? 4.111 0.024 4.459 1.00 98.38 82 VAL A CA 1
ATOM 650 C C . VAL A 1 82 ? 4.288 -1.273 3.664 1.00 98.38 82 VAL A C 1
ATOM 652 O O . VAL A 1 82 ? 5.169 -1.340 2.814 1.00 98.38 82 VAL A O 1
ATOM 655 N N . GLU A 1 83 ? 3.392 -2.250 3.817 1.00 98.31 83 GLU A N 1
ATOM 656 C CA . GLU A 1 83 ? 3.456 -3.511 3.054 1.00 98.31 83 GLU A CA 1
ATOM 657 C C . GLU A 1 83 ? 3.381 -3.322 1.544 1.00 98.31 83 GLU A C 1
ATOM 659 O O . GLU A 1 83 ? 4.052 -4.021 0.784 1.00 98.31 83 GLU A O 1
ATOM 664 N N . ALA A 1 84 ? 2.524 -2.411 1.084 1.00 98.38 84 ALA A N 1
ATOM 665 C CA . ALA A 1 84 ? 2.403 -2.143 -0.338 1.00 98.38 84 ALA A CA 1
ATOM 666 C C . ALA A 1 84 ? 3.675 -1.497 -0.893 1.00 98.38 84 ALA A C 1
ATOM 668 O O . ALA A 1 84 ? 4.080 -1.834 -2.004 1.00 98.38 84 ALA A O 1
ATOM 669 N N . ILE A 1 85 ? 4.323 -0.627 -0.117 1.00 98.06 85 ILE A N 1
ATOM 670 C CA . ILE A 1 85 ? 5.598 -0.006 -0.480 1.00 98.06 85 ILE A CA 1
ATOM 671 C C . ILE A 1 85 ? 6.708 -1.062 -0.521 1.00 98.06 85 ILE A C 1
ATOM 673 O O . ILE A 1 85 ? 7.404 -1.167 -1.528 1.00 98.06 85 ILE A O 1
AT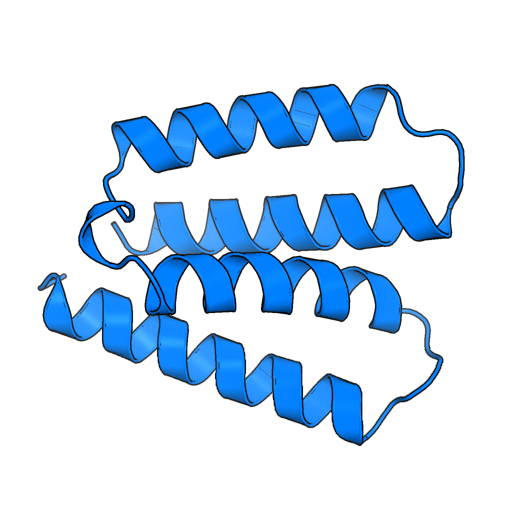OM 677 N N . GLU A 1 86 ? 6.826 -1.903 0.510 1.00 98.06 86 GLU A N 1
ATOM 678 C CA . GLU A 1 86 ? 7.784 -3.017 0.547 1.00 98.06 86 GLU A CA 1
ATOM 679 C C . GLU A 1 86 ? 7.582 -3.977 -0.632 1.00 98.06 86 GLU A C 1
ATOM 681 O O . GLU A 1 86 ? 8.541 -4.422 -1.264 1.00 98.06 86 GLU A O 1
ATOM 686 N N . TYR A 1 87 ? 6.328 -4.276 -0.979 1.00 97.94 87 TYR A N 1
ATOM 687 C CA . TYR A 1 87 ? 6.008 -5.081 -2.152 1.00 97.94 87 TYR A CA 1
ATOM 688 C C . TYR A 1 87 ? 6.507 -4.432 -3.448 1.00 97.94 87 TYR A C 1
ATOM 690 O O . TYR A 1 87 ? 7.104 -5.120 -4.271 1.00 97.94 87 TYR A O 1
ATOM 698 N N . VAL A 1 88 ? 6.299 -3.123 -3.626 1.00 96.50 88 VAL A N 1
ATOM 699 C CA . VAL A 1 88 ? 6.789 -2.388 -4.803 1.00 96.50 88 VAL A CA 1
ATOM 700 C C . VAL A 1 88 ? 8.318 -2.395 -4.863 1.00 96.50 88 VAL A C 1
ATOM 702 O O . VAL A 1 88 ? 8.861 -2.646 -5.935 1.00 96.50 88 VAL A O 1
ATOM 705 N N . ILE A 1 89 ? 9.013 -2.201 -3.736 1.00 96.31 89 ILE A N 1
ATOM 706 C CA . ILE A 1 89 ? 10.484 -2.296 -3.667 1.00 96.31 89 ILE A CA 1
ATOM 707 C C . ILE A 1 89 ? 10.957 -3.679 -4.120 1.00 96.31 89 ILE A C 1
ATOM 709 O O . ILE A 1 89 ? 11.887 -3.773 -4.909 1.00 96.31 89 ILE A O 1
ATOM 713 N N . ASN A 1 90 ? 10.287 -4.750 -3.689 1.00 95.75 90 ASN A N 1
ATOM 714 C CA . ASN A 1 90 ? 10.646 -6.118 -4.076 1.00 95.75 90 ASN A CA 1
ATOM 715 C C . ASN A 1 90 ? 10.441 -6.429 -5.572 1.00 95.75 90 ASN A C 1
ATOM 717 O O . ASN A 1 90 ? 10.936 -7.450 -6.055 1.00 95.75 90 ASN A O 1
ATOM 721 N N . LEU A 1 91 ? 9.689 -5.602 -6.307 1.00 94.25 91 LEU A N 1
ATOM 722 C CA . LEU A 1 91 ? 9.502 -5.749 -7.754 1.00 94.25 91 LEU A CA 1
ATOM 723 C C . LEU A 1 91 ? 10.559 -5.006 -8.588 1.00 94.25 91 LEU A C 1
ATOM 725 O O . LEU A 1 91 ? 10.720 -5.353 -9.766 1.00 94.25 91 LEU A O 1
ATOM 729 N N . LEU A 1 92 ? 11.224 -4.003 -8.001 1.00 90.94 92 LEU A N 1
ATOM 730 C CA . LEU A 1 92 ? 12.234 -3.140 -8.628 1.00 90.94 92 LEU A CA 1
ATOM 731 C C . LEU A 1 92 ? 13.616 -3.809 -8.636 1.00 90.94 92 LEU A C 1
ATOM 733 O O . LEU A 1 92 ? 14.158 -3.983 -9.754 1.00 90.94 92 LEU A O 1
#

Sequence (92 aa):
MSDSKIIETIKGKYIDVSDFLKREPIGSNYHRAQGQAEVYRAALERPSGVVKELVETMLEENIITLSELSKKIEIEKQQGRVEAIEYVINLL